Protein AF-A0A4P5T7I0-F1 (afd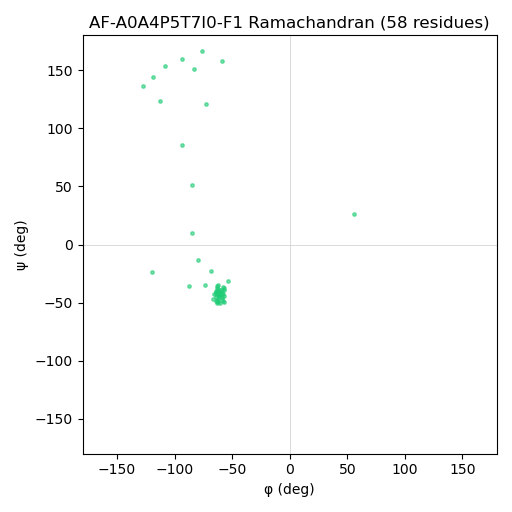b_monomer)

Secondary structure (DSSP, 8-state):
--HHHHHHHHHHS-SS--HHHHHHHHHHHHHHHHHHHHHHTT----HHHHHHHHHHHH--

Solvent-accessible surface area (backbone atoms only — not comparable to full-atom values): 3697 Å² total; per-residue (Å²): 127,56,73,66,58,53,55,52,53,59,69,73,50,63,99,77,71,60,68,66,62,53,51,53,53,49,53,50,53,41,52,50,54,52,50,53,53,28,58,77,68,65,66,70,79,56,73,65,58,52,51,57,54,46,44,72,72,70,60,125

Nearest PDB structures (foldseek):
  1zxj-assembly10_D  TM=5.817E-01  e=9.710E+00  Mycoplasmoides pneumoniae

pLDDT: mean 89.15, std 7.63, range [54.97, 97.06]

Mean predicted aligned error: 5.74 Å

Sequence (60 aa):
MKKETILQAINEFPKEVNLNALFEQLIVKEKIEKGLLQIENSQTVTHEDVIAHFNKKWLK

Foldseek 3Di:
DDPVVLVVLVVPDDPDDDPVVSVVVVVVVVVVVVVVVCVVVVVDDDPVRVVVVCCVVPVD

Structure (mmCIF, N/CA/C/O backbone):
data_AF-A0A4P5T7I0-F1
#
_entry.id   AF-A0A4P5T7I0-F1
#
loop_
_atom_site.group_PDB
_atom_site.id
_atom_site.type_symbol
_atom_site.label_atom_id
_atom_site.label_alt_id
_atom_site.label_comp_id
_atom_site.label_asym_id
_atom_site.label_entity_id
_atom_site.label_seq_id
_atom_site.pdbx_PDB_ins_code
_atom_site.Cartn_x
_atom_site.Cartn_y
_atom_site.Cartn_z
_atom_site.occupancy
_atom_site.B_iso_or_equiv
_atom_site.auth_seq_id
_atom_site.auth_comp_id
_atom_site.auth_asym_id
_atom_site.auth_atom_id
_atom_site.pdbx_PDB_model_num
ATOM 1 N N . MET A 1 1 ? -1.161 5.125 6.664 1.00 77.75 1 MET A N 1
ATOM 2 C CA . MET A 1 1 ? -2.345 5.551 7.424 1.00 77.75 1 MET A CA 1
ATOM 3 C C . MET A 1 1 ? -2.032 5.762 8.884 1.00 77.75 1 MET A C 1
ATOM 5 O O . MET A 1 1 ? -1.503 4.867 9.538 1.00 77.75 1 MET A O 1
ATOM 9 N N . LYS A 1 2 ? -2.336 6.962 9.375 1.00 87.00 2 LYS A N 1
ATOM 10 C CA . LYS A 1 2 ? -2.232 7.310 10.793 1.00 87.00 2 LYS A CA 1
ATOM 11 C C . LYS A 1 2 ? -3.580 7.080 11.482 1.00 87.00 2 LYS A C 1
ATOM 13 O O . LYS A 1 2 ? -4.619 7.033 10.823 1.00 87.00 2 LYS A O 1
ATOM 18 N N . LYS A 1 3 ? -3.573 6.946 12.810 1.00 86.75 3 LYS A N 1
ATOM 19 C CA . LYS A 1 3 ? -4.791 6.740 13.614 1.00 86.75 3 LYS A CA 1
ATOM 20 C C . LYS A 1 3 ? -5.800 7.874 13.412 1.00 86.75 3 LYS A C 1
ATOM 22 O O . LYS A 1 3 ? -7.002 7.631 13.372 1.00 86.75 3 LYS A O 1
ATOM 27 N N . GLU A 1 4 ? -5.310 9.096 13.251 1.00 88.69 4 GLU A N 1
ATOM 28 C CA . GLU A 1 4 ? -6.117 10.294 13.031 1.00 88.69 4 GLU A CA 1
ATOM 29 C C . GLU A 1 4 ? -6.919 10.191 11.727 1.00 88.69 4 GLU A C 1
ATOM 31 O O . GLU A 1 4 ? -8.111 10.485 11.731 1.00 88.69 4 GLU A O 1
ATOM 36 N N . THR A 1 5 ? -6.312 9.675 10.649 1.00 84.25 5 THR A N 1
ATOM 37 C CA . THR A 1 5 ? -6.996 9.430 9.368 1.00 84.25 5 THR A CA 1
ATOM 38 C C . THR A 1 5 ? -8.150 8.438 9.529 1.00 84.25 5 THR A C 1
ATOM 40 O O . THR A 1 5 ? -9.207 8.621 8.930 1.00 84.25 5 THR A O 1
ATOM 43 N N . ILE A 1 6 ? -7.973 7.399 10.354 1.00 85.31 6 ILE A N 1
ATOM 44 C CA . ILE A 1 6 ? -9.016 6.397 10.630 1.00 85.31 6 ILE A CA 1
ATOM 45 C C . ILE A 1 6 ? -10.177 7.038 11.391 1.00 85.31 6 ILE A C 1
ATOM 47 O O . ILE A 1 6 ? -11.332 6.855 11.020 1.00 85.31 6 ILE A O 1
ATOM 51 N N . LEU A 1 7 ? -9.879 7.810 12.438 1.00 88.56 7 LEU A N 1
ATOM 52 C CA . LEU A 1 7 ? -10.900 8.497 13.232 1.00 88.56 7 LEU A CA 1
ATOM 53 C C . LEU A 1 7 ? -11.674 9.521 12.399 1.00 88.56 7 LEU A C 1
ATOM 55 O O . LEU A 1 7 ? -12.894 9.599 12.503 1.00 88.56 7 LEU A O 1
ATOM 59 N N . GLN A 1 8 ? -10.979 10.268 11.542 1.00 86.19 8 GLN A N 1
ATOM 60 C CA . GLN A 1 8 ? -11.611 11.201 10.620 1.00 86.19 8 GLN A CA 1
ATOM 61 C C . GLN A 1 8 ? -12.506 10.472 9.616 1.00 86.19 8 GLN A C 1
ATOM 63 O O . GLN A 1 8 ? -13.648 10.876 9.433 1.00 86.19 8 GLN A O 1
ATOM 68 N N . ALA A 1 9 ? -12.026 9.366 9.035 1.00 81.81 9 ALA A N 1
ATOM 69 C CA . ALA A 1 9 ? -12.835 8.546 8.146 1.00 81.81 9 ALA A CA 1
ATOM 70 C C . ALA A 1 9 ? -14.106 8.067 8.856 1.00 81.81 9 ALA A C 1
ATOM 72 O O . ALA A 1 9 ? -15.185 8.292 8.337 1.00 81.81 9 ALA A O 1
ATOM 73 N N . ILE A 1 10 ? -14.006 7.509 10.067 1.00 85.38 10 ILE A N 1
ATOM 74 C CA . ILE A 1 10 ? -15.169 7.049 10.847 1.00 85.38 10 ILE A CA 1
ATOM 75 C C . ILE A 1 10 ? -16.166 8.190 11.115 1.00 85.38 10 ILE A C 1
ATOM 77 O O . ILE A 1 10 ? -17.370 7.971 11.016 1.00 85.38 10 ILE A O 1
ATOM 81 N N . ASN A 1 11 ? -15.688 9.404 11.405 1.00 86.06 11 ASN A N 1
ATOM 82 C CA . ASN A 1 11 ? -16.551 10.568 11.639 1.00 86.06 11 ASN A CA 1
ATOM 83 C C . ASN A 1 11 ? -17.294 11.049 10.376 1.00 86.06 11 ASN A C 1
ATOM 85 O O . ASN A 1 11 ? -18.322 11.710 10.499 1.00 86.06 11 ASN A O 1
ATOM 89 N N . GLU A 1 12 ? -16.785 10.743 9.179 1.00 83.19 12 GLU A N 1
ATOM 90 C CA . GLU A 1 12 ? -17.422 11.066 7.892 1.00 83.19 12 GLU A CA 1
ATOM 91 C C . GLU A 1 12 ? -18.549 1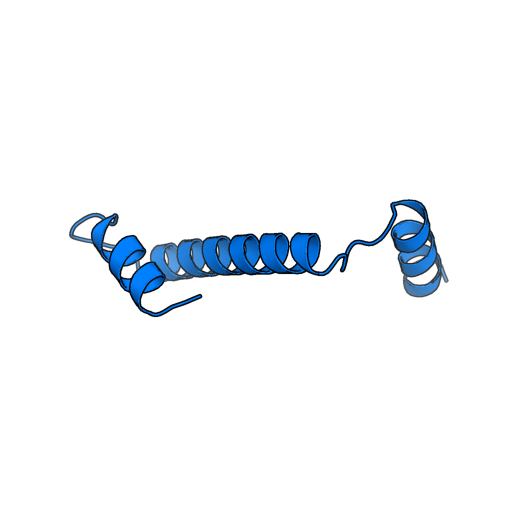0.077 7.528 1.00 83.19 12 GLU A C 1
ATOM 93 O O . GLU A 1 12 ? -19.339 10.354 6.622 1.00 83.19 12 GLU A O 1
ATOM 98 N N . PHE A 1 13 ? -18.654 8.933 8.218 1.00 80.06 13 PHE A N 1
ATOM 99 C CA . PHE A 1 13 ? -19.665 7.919 7.916 1.00 80.06 13 PHE A CA 1
ATOM 100 C C . PHE A 1 13 ? -21.032 8.206 8.563 1.00 80.06 13 PHE A C 1
ATOM 102 O O . PHE A 1 13 ? -21.122 8.785 9.648 1.00 80.06 13 PHE A O 1
ATOM 109 N N . PRO A 1 14 ? -22.129 7.753 7.926 1.00 81.56 14 PRO A N 1
ATOM 110 C CA . PRO A 1 14 ? -23.449 7.730 8.544 1.00 81.56 14 PRO A CA 1
ATOM 111 C C . PRO A 1 14 ? -23.471 6.894 9.834 1.00 81.56 14 PRO A C 1
ATOM 113 O O . PRO A 1 14 ? -22.659 5.992 10.033 1.00 81.56 14 PRO A O 1
ATOM 116 N N . LYS A 1 15 ? -24.461 7.172 10.698 1.00 79.69 15 LYS A N 1
ATOM 117 C CA . LYS A 1 15 ? -24.649 6.497 12.000 1.00 79.69 15 LYS A CA 1
ATOM 118 C C . LYS A 1 15 ? -24.718 4.970 11.905 1.00 79.69 15 LYS A C 1
ATOM 120 O O . LYS A 1 15 ? -24.314 4.292 12.842 1.00 79.69 15 LYS A O 1
ATOM 125 N N . GLU A 1 16 ? -25.232 4.449 10.796 1.00 81.56 16 GLU A N 1
ATOM 126 C CA . GLU A 1 16 ? -25.203 3.027 10.473 1.00 81.56 16 GLU A CA 1
ATOM 127 C C . GLU A 1 16 ? -24.295 2.824 9.267 1.00 81.56 16 GLU A C 1
ATOM 129 O O . GLU A 1 16 ? -24.499 3.424 8.211 1.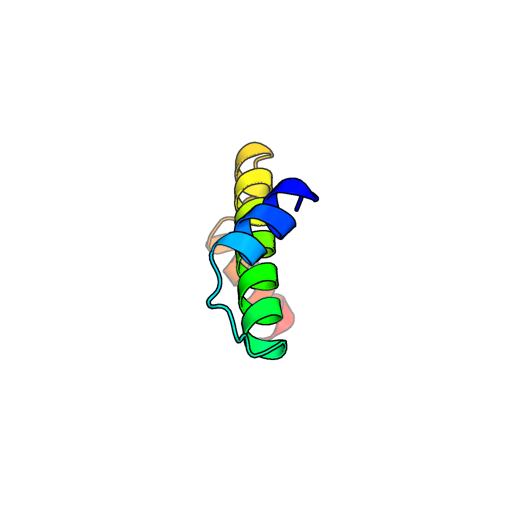00 81.56 16 GLU A O 1
ATOM 134 N N . VAL A 1 17 ? -23.282 1.976 9.430 1.00 81.81 17 VAL A N 1
ATOM 135 C CA . VAL A 1 17 ? -22.301 1.696 8.389 1.00 81.81 17 VAL A CA 1
ATOM 136 C C . VAL A 1 17 ? -22.184 0.198 8.167 1.00 81.81 17 VAL A C 1
ATOM 138 O O . VA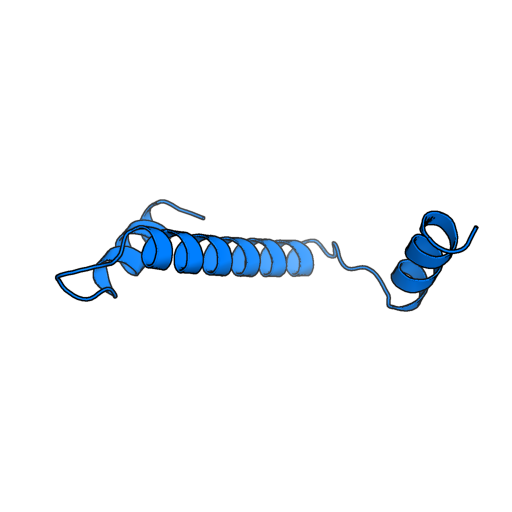L A 1 17 ? -22.100 -0.595 9.105 1.00 81.81 17 VAL A O 1
ATOM 141 N N . ASN A 1 18 ? -22.144 -0.195 6.898 1.00 87.94 18 ASN A N 1
ATOM 142 C CA . ASN A 1 18 ? -21.733 -1.537 6.535 1.00 87.94 18 ASN A CA 1
ATOM 143 C C . ASN A 1 18 ? -20.214 -1.666 6.742 1.00 87.94 18 ASN A C 1
ATOM 145 O O . ASN A 1 18 ? -19.441 -0.942 6.115 1.00 87.94 18 ASN A O 1
ATOM 149 N N . LEU A 1 19 ? -19.784 -2.599 7.596 1.00 88.69 19 LEU A N 1
ATOM 150 C CA . LEU A 1 19 ? -18.366 -2.785 7.925 1.00 88.69 19 LEU A CA 1
ATOM 151 C C . LEU A 1 19 ? -17.488 -3.048 6.694 1.00 88.69 19 LEU A C 1
ATOM 153 O O . LEU A 1 19 ? -16.382 -2.520 6.625 1.00 88.69 19 LEU A O 1
ATOM 157 N N . ASN A 1 20 ? -17.973 -3.799 5.702 1.00 91.06 20 ASN A N 1
ATOM 158 C CA . ASN A 1 20 ? -17.205 -4.056 4.480 1.00 91.06 20 ASN A CA 1
ATOM 159 C C . ASN A 1 20 ? -16.992 -2.764 3.686 1.00 91.06 20 ASN A C 1
ATOM 161 O O . ASN A 1 20 ? -15.876 -2.491 3.258 1.00 91.06 20 ASN A O 1
ATOM 165 N N . ALA A 1 21 ? -18.027 -1.927 3.571 1.00 86.81 21 ALA A N 1
ATOM 166 C CA . ALA A 1 21 ? -17.919 -0.632 2.901 1.00 86.81 21 ALA A CA 1
ATOM 167 C C . ALA A 1 21 ? -16.938 0.315 3.620 1.00 86.81 21 ALA A C 1
ATOM 169 O O . ALA A 1 21 ? -16.180 1.036 2.970 1.00 86.81 21 ALA A O 1
ATOM 170 N N . LEU A 1 22 ? -16.904 0.283 4.959 1.00 88.19 22 LEU A N 1
ATOM 171 C CA . LEU A 1 22 ? -15.907 1.015 5.745 1.00 88.19 22 LEU A CA 1
ATOM 172 C C . LEU A 1 22 ? -14.485 0.529 5.434 1.00 88.19 22 LEU A C 1
ATOM 174 O O . LEU A 1 22 ? -13.600 1.344 5.167 1.00 88.19 22 LEU A O 1
ATOM 178 N N . PHE A 1 23 ? -14.259 -0.787 5.434 1.00 90.69 23 PHE A N 1
ATOM 179 C CA . PHE A 1 23 ? -12.945 -1.351 5.122 1.00 90.69 23 PHE A CA 1
ATOM 180 C C . PHE A 1 23 ? -12.493 -1.028 3.697 1.00 90.69 23 PHE A C 1
ATOM 182 O O . PHE A 1 23 ? -11.339 -0.649 3.508 1.00 90.69 23 PHE A O 1
ATOM 189 N N . GLU A 1 24 ? -13.382 -1.115 2.708 1.00 91.44 24 GLU A N 1
ATOM 190 C CA . GLU A 1 24 ? -13.064 -0.753 1.324 1.00 91.44 24 GLU A CA 1
ATOM 191 C C . GLU A 1 24 ? -12.601 0.702 1.211 1.00 91.44 24 GLU A C 1
ATOM 193 O O . GLU A 1 24 ? -11.552 0.972 0.619 1.00 91.44 24 GLU A O 1
ATOM 198 N N . GLN A 1 25 ? -13.318 1.641 1.836 1.00 88.81 25 GLN A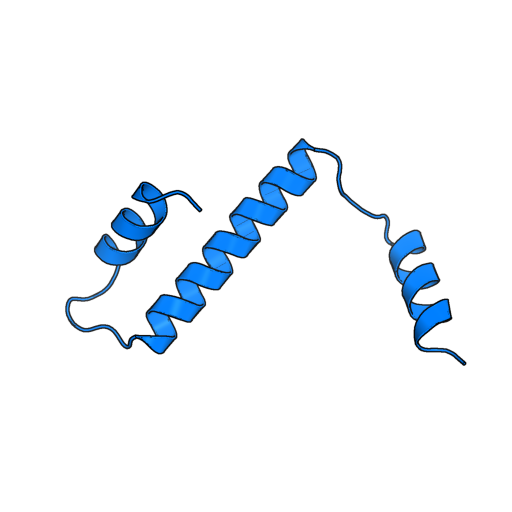 N 1
ATOM 199 C CA . GLN A 1 25 ? -12.910 3.046 1.819 1.00 88.81 25 GLN A CA 1
ATOM 200 C C . GLN A 1 25 ? -11.567 3.277 2.515 1.00 88.81 25 GLN A C 1
ATOM 202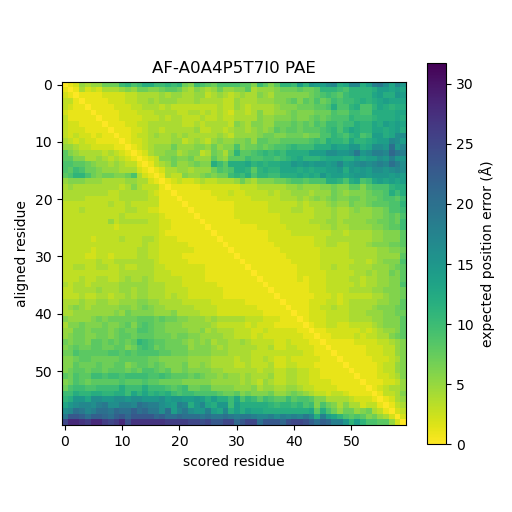 O O . GLN A 1 25 ? -10.734 4.028 2.000 1.00 88.81 25 GLN A O 1
ATOM 207 N N . LEU A 1 26 ? -11.324 2.624 3.655 1.00 91.44 26 LEU A N 1
ATOM 208 C CA . LEU A 1 26 ? -10.035 2.711 4.341 1.00 91.44 26 LEU A CA 1
ATOM 209 C C . LEU A 1 26 ? -8.905 2.173 3.449 1.00 91.44 26 LEU A C 1
ATOM 211 O O . LEU A 1 26 ? -7.896 2.853 3.277 1.00 91.44 26 LEU A O 1
ATOM 215 N N . ILE A 1 27 ? -9.083 1.023 2.794 1.00 94.19 27 ILE A N 1
ATOM 216 C CA . ILE A 1 27 ? -8.078 0.458 1.875 1.00 94.19 27 ILE A CA 1
ATOM 217 C C . ILE A 1 27 ? -7.759 1.431 0.732 1.00 94.19 27 ILE A C 1
ATOM 219 O O . ILE A 1 27 ? -6.591 1.604 0.371 1.00 94.19 27 ILE A O 1
ATOM 223 N N . VAL A 1 28 ? -8.773 2.091 0.164 1.00 93.69 28 VAL A N 1
ATOM 224 C CA . VAL A 1 28 ? -8.571 3.099 -0.888 1.00 93.69 28 VAL A CA 1
ATOM 225 C C . VAL A 1 28 ? -7.772 4.289 -0.357 1.00 93.69 28 VAL A C 1
ATOM 227 O O . VAL A 1 28 ? -6.768 4.657 -0.972 1.00 93.69 28 VAL A O 1
ATOM 230 N N . LYS A 1 29 ? -8.149 4.854 0.800 1.00 91.94 29 LYS A N 1
ATOM 231 C CA . LYS A 1 29 ? -7.405 5.965 1.422 1.00 91.94 29 LYS A CA 1
ATOM 232 C C . LYS A 1 29 ? -5.949 5.568 1.704 1.00 91.94 29 LYS A C 1
ATOM 234 O O . LYS A 1 29 ? -5.039 6.332 1.393 1.00 91.94 29 LYS A O 1
ATOM 239 N N . GLU A 1 30 ? -5.706 4.355 2.203 1.00 94.44 30 GLU A N 1
ATOM 240 C CA . GLU A 1 30 ? -4.352 3.845 2.452 1.00 94.44 30 GLU A CA 1
ATOM 241 C C . GLU A 1 30 ? -3.516 3.753 1.168 1.00 94.44 30 GLU A C 1
ATOM 243 O O . GLU A 1 30 ? -2.343 4.132 1.156 1.00 94.44 30 GLU A O 1
ATOM 248 N N . LYS A 1 31 ? -4.108 3.254 0.076 1.00 95.75 31 LYS A N 1
ATOM 249 C CA . LYS A 1 31 ? -3.433 3.154 -1.225 1.00 95.75 31 LYS A CA 1
ATOM 250 C C . LYS A 1 31 ? -3.077 4.528 -1.787 1.00 95.75 31 LYS A C 1
ATOM 252 O O . LYS A 1 31 ? -1.982 4.675 -2.320 1.00 95.75 31 LYS A O 1
ATOM 257 N N . ILE A 1 32 ? -3.961 5.515 -1.642 1.00 94.56 32 ILE A N 1
ATOM 258 C CA . ILE A 1 32 ? -3.700 6.895 -2.076 1.00 94.56 32 ILE A CA 1
ATOM 259 C C . ILE A 1 32 ? -2.530 7.487 -1.287 1.00 94.56 32 ILE A C 1
ATOM 261 O O . ILE A 1 32 ? -1.578 7.968 -1.894 1.00 94.56 32 ILE A O 1
ATOM 265 N N . GLU A 1 33 ? -2.551 7.396 0.047 1.00 93.94 33 GLU A N 1
ATOM 266 C CA . GLU A 1 33 ? -1.445 7.878 0.890 1.00 93.94 33 GLU A CA 1
ATOM 267 C C . GLU A 1 33 ? -0.111 7.219 0.513 1.00 93.94 33 GLU A C 1
ATOM 269 O O . GLU A 1 33 ? 0.911 7.894 0.392 1.00 93.94 33 GLU A O 1
ATOM 274 N N . LYS A 1 34 ? -0.116 5.897 0.293 1.00 95.44 34 LYS A N 1
ATOM 275 C CA . LYS A 1 34 ? 1.071 5.164 -0.167 1.00 95.44 34 LYS A CA 1
ATOM 276 C C . LYS A 1 34 ? 1.554 5.666 -1.527 1.00 95.44 34 LYS A C 1
ATOM 278 O O . LYS A 1 34 ? 2.753 5.859 -1.688 1.00 95.44 34 LYS A O 1
ATOM 283 N N . GLY A 1 35 ? 0.645 5.902 -2.472 1.00 95.75 35 GLY A N 1
ATOM 284 C CA . GLY A 1 35 ? 0.977 6.441 -3.791 1.00 95.75 35 GLY A CA 1
ATOM 285 C C . GLY A 1 35 ? 1.609 7.832 -3.721 1.00 95.75 35 GLY A C 1
ATOM 286 O O . GLY A 1 35 ? 2.607 8.083 -4.388 1.00 95.75 35 GLY A O 1
ATOM 287 N N . LEU A 1 36 ? 1.092 8.714 -2.861 1.00 95.81 36 LEU A N 1
ATOM 288 C CA . LEU A 1 36 ? 1.673 10.044 -2.639 1.00 95.81 36 LEU A CA 1
ATOM 289 C C . LEU A 1 36 ? 3.101 9.953 -2.083 1.00 95.81 36 LEU A C 1
ATOM 291 O O . LEU A 1 36 ? 4.007 10.581 -2.624 1.00 95.81 36 LEU A O 1
ATOM 295 N N . LEU A 1 37 ? 3.331 9.097 -1.081 1.00 96.12 37 LEU A N 1
ATOM 296 C CA . LEU A 1 37 ? 4.678 8.857 -0.545 1.00 96.12 37 LEU A CA 1
ATOM 297 C C . LEU A 1 37 ? 5.626 8.253 -1.589 1.00 96.12 37 LEU A C 1
ATOM 299 O O . LEU A 1 37 ? 6.817 8.556 -1.593 1.00 96.12 37 LEU A O 1
ATOM 303 N N . GLN A 1 38 ? 5.129 7.386 -2.471 1.00 96.62 38 GLN A N 1
ATOM 304 C CA . GLN A 1 38 ? 5.932 6.835 -3.564 1.00 96.62 38 GLN A CA 1
ATOM 305 C C . GLN A 1 38 ? 6.364 7.930 -4.542 1.00 96.62 38 GLN A C 1
ATOM 307 O O . GLN A 1 38 ? 7.520 7.939 -4.957 1.00 96.62 38 GLN A O 1
ATOM 312 N N . ILE A 1 39 ? 5.480 8.880 -4.862 1.00 95.81 39 ILE A N 1
ATOM 313 C CA . ILE A 1 39 ? 5.812 10.037 -5.705 1.00 95.81 39 ILE A CA 1
ATOM 314 C C . ILE A 1 39 ? 6.886 10.899 -5.030 1.00 95.81 39 ILE A C 1
ATOM 316 O O . ILE A 1 39 ? 7.900 11.196 -5.658 1.00 95.81 39 ILE A O 1
ATOM 320 N N . GLU A 1 40 ? 6.706 11.247 -3.751 1.00 96.38 40 GLU A N 1
ATOM 321 C CA . GLU A 1 40 ? 7.681 12.041 -2.982 1.00 96.38 40 GLU A CA 1
ATOM 322 C C . GLU A 1 40 ? 9.064 11.378 -2.942 1.00 96.38 40 GLU A C 1
ATOM 324 O O . GLU A 1 40 ? 10.089 12.040 -3.096 1.00 96.38 40 GLU A O 1
ATOM 329 N N . ASN A 1 41 ? 9.099 10.051 -2.813 1.00 97.06 41 ASN A N 1
ATOM 330 C CA . ASN A 1 41 ? 10.333 9.269 -2.788 1.00 97.06 41 ASN A CA 1
ATOM 331 C C . ASN A 1 41 ? 10.866 8.906 -4.187 1.00 97.06 41 ASN A C 1
ATOM 333 O O . AS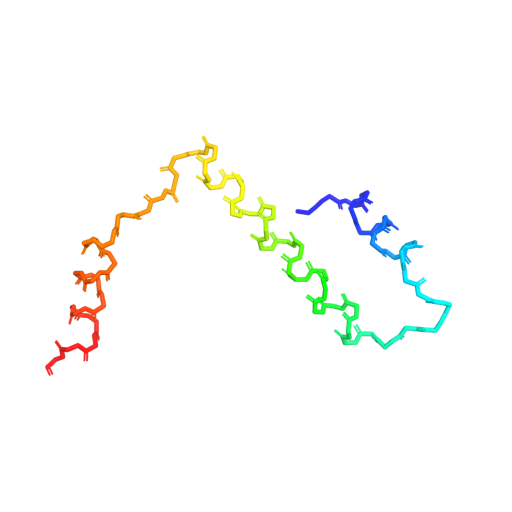N A 1 41 ? 11.777 8.086 -4.292 1.00 97.06 41 ASN A O 1
ATOM 337 N N . SER A 1 42 ? 10.306 9.473 -5.264 1.00 96.06 42 SER A N 1
ATOM 338 C CA . SER A 1 42 ? 10.671 9.160 -6.658 1.00 96.06 42 SER A CA 1
ATOM 339 C C . SER A 1 42 ? 10.568 7.666 -7.020 1.00 96.06 42 SER A C 1
ATOM 341 O O . SER A 1 42 ? 11.227 7.186 -7.939 1.00 96.06 42 SER A O 1
ATOM 343 N N . GLN A 1 43 ? 9.710 6.915 -6.328 1.00 96.50 43 GLN A N 1
ATOM 344 C CA . GLN A 1 43 ? 9.431 5.492 -6.549 1.00 96.50 43 GLN A CA 1
ATOM 345 C C . GLN A 1 43 ? 8.367 5.299 -7.638 1.00 96.50 43 GLN A C 1
ATOM 347 O O . GLN A 1 43 ? 7.360 4.618 -7.442 1.00 96.50 43 GLN A O 1
ATOM 352 N N . THR A 1 44 ? 8.582 5.931 -8.788 1.00 94.81 44 THR A N 1
ATOM 353 C CA . THR A 1 44 ? 7.717 5.797 -9.967 1.00 94.81 44 THR A CA 1
ATOM 354 C C . THR A 1 44 ? 8.428 4.984 -11.042 1.00 94.81 44 THR A C 1
ATOM 356 O O . THR A 1 44 ? 9.654 4.922 -11.071 1.00 94.81 44 THR A O 1
ATOM 359 N N . VAL A 1 45 ? 7.656 4.325 -11.901 1.00 94.69 45 VAL A N 1
ATOM 360 C CA . VAL A 1 45 ? 8.170 3.532 -13.026 1.00 94.69 45 VAL A CA 1
ATOM 361 C C . VAL A 1 45 ? 7.649 4.127 -14.323 1.00 94.69 45 VAL A C 1
ATOM 363 O O . VAL A 1 45 ? 6.516 4.619 -14.357 1.00 94.69 45 VAL A O 1
ATOM 366 N N . THR A 1 46 ? 8.456 4.105 -15.383 1.00 95.69 46 THR A N 1
ATOM 367 C CA . THR A 1 46 ? 7.995 4.603 -16.681 1.00 95.69 46 THR A CA 1
ATOM 368 C C . THR A 1 46 ? 7.057 3.601 -17.343 1.00 95.69 46 THR A C 1
ATOM 370 O O . THR A 1 46 ? 6.940 2.438 -16.944 1.00 95.69 46 THR A O 1
ATOM 373 N N . HIS A 1 47 ? 6.366 4.055 -18.384 1.00 93.62 47 HIS A N 1
ATOM 374 C CA . HIS A 1 47 ? 5.490 3.185 -19.153 1.00 93.62 47 HIS A CA 1
ATOM 375 C C . HIS A 1 47 ? 6.265 2.043 -19.833 1.00 93.62 47 HIS A C 1
ATOM 377 O O . HIS A 1 47 ? 5.795 0.903 -19.848 1.00 93.62 47 HIS A O 1
ATOM 383 N N . GLU A 1 48 ? 7.469 2.325 -20.340 1.00 95.62 48 GLU A N 1
ATOM 384 C CA . GLU A 1 48 ? 8.328 1.339 -21.001 1.00 95.62 48 GLU A CA 1
ATOM 385 C C . GLU A 1 48 ? 8.764 0.229 -20.038 1.00 95.62 48 GLU A C 1
ATOM 387 O O . GLU A 1 48 ? 8.699 -0.950 -20.395 1.00 95.62 48 GLU A O 1
ATOM 392 N N . ASP A 1 49 ? 9.137 0.584 -18.804 1.00 94.19 49 ASP A N 1
ATOM 393 C CA . ASP A 1 49 ? 9.539 -0.378 -17.771 1.00 94.19 49 ASP A CA 1
ATOM 394 C C . ASP A 1 49 ? 8.402 -1.340 -17.417 1.00 94.19 49 ASP A C 1
ATOM 396 O O . ASP A 1 49 ? 8.606 -2.550 -17.263 1.00 94.19 49 ASP A O 1
ATOM 400 N N . VAL A 1 50 ? 7.178 -0.812 -17.331 1.00 93.75 50 VAL A N 1
ATOM 401 C CA . VAL A 1 50 ? 5.973 -1.604 -17.071 1.00 93.75 50 VAL A CA 1
ATOM 402 C C . VAL A 1 50 ? 5.722 -2.587 -18.216 1.00 93.75 50 VAL A C 1
ATOM 404 O O . VAL A 1 50 ? 5.540 -3.781 -17.960 1.00 93.75 50 VAL A O 1
ATOM 407 N N . ILE A 1 51 ? 5.770 -2.129 -19.472 1.00 93.44 51 ILE A N 1
ATOM 408 C CA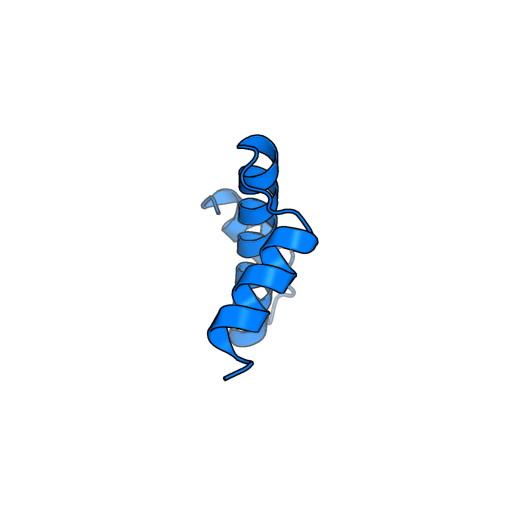 . ILE A 1 51 ? 5.616 -3.001 -20.649 1.00 93.44 51 ILE A CA 1
ATOM 409 C C . ILE A 1 51 ? 6.683 -4.100 -20.646 1.00 93.44 51 ILE A C 1
ATOM 411 O O . ILE A 1 51 ? 6.360 -5.279 -20.796 1.00 93.44 51 ILE A O 1
ATOM 415 N N . ALA A 1 52 ? 7.950 -3.738 -20.440 1.00 93.62 52 ALA A N 1
ATOM 416 C CA . ALA A 1 52 ? 9.054 -4.690 -20.428 1.00 93.62 52 ALA A CA 1
ATOM 417 C C . ALA A 1 52 ? 8.886 -5.752 -19.327 1.00 93.62 52 ALA A C 1
ATOM 419 O O . ALA A 1 52 ? 9.116 -6.942 -19.575 1.00 93.62 52 ALA A O 1
ATOM 420 N N . HIS A 1 53 ? 8.442 -5.346 -18.132 1.00 92.81 53 HIS A N 1
ATOM 421 C CA . HIS A 1 53 ? 8.162 -6.256 -17.022 1.00 92.81 53 HIS A CA 1
ATOM 422 C C . HIS A 1 53 ? 7.069 -7.274 -17.371 1.00 92.81 53 HIS A C 1
ATOM 424 O O . HIS A 1 53 ? 7.262 -8.479 -17.181 1.00 92.81 53 HIS A O 1
ATOM 430 N N . PHE A 1 54 ? 5.929 -6.812 -17.890 1.00 91.44 54 PHE A N 1
ATOM 431 C CA . PHE A 1 54 ? 4.795 -7.689 -18.188 1.00 91.44 54 PHE A CA 1
ATOM 432 C C . PHE A 1 54 ? 5.019 -8.555 -19.425 1.00 91.44 54 PHE A C 1
ATOM 434 O O . PHE A 1 54 ? 4.648 -9.727 -19.396 1.00 91.44 54 PHE A O 1
ATOM 441 N N . ASN A 1 55 ? 5.712 -8.054 -20.450 1.00 89.25 55 ASN A N 1
ATOM 442 C CA . ASN A 1 55 ? 6.115 -8.870 -21.593 1.00 89.25 55 ASN A CA 1
ATOM 443 C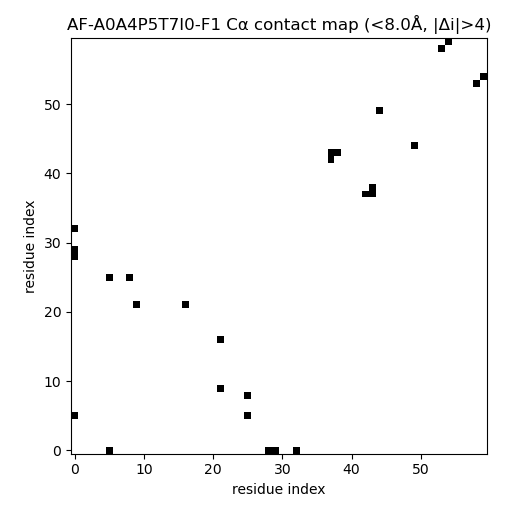 C . ASN A 1 55 ? 6.986 -10.049 -21.139 1.00 89.25 55 ASN A C 1
ATOM 445 O O . ASN A 1 55 ? 6.704 -11.184 -21.494 1.00 89.25 55 ASN A O 1
ATOM 449 N N . LYS A 1 56 ? 7.973 -9.822 -20.260 1.00 86.44 56 LYS A N 1
ATOM 450 C CA . LYS A 1 56 ? 8.787 -10.911 -19.685 1.00 86.44 56 LYS A CA 1
ATOM 451 C C . LYS A 1 56 ? 7.983 -11.917 -18.862 1.00 86.44 56 LYS A C 1
ATOM 453 O O . LYS A 1 56 ? 8.360 -13.084 -18.785 1.00 86.44 56 LYS A O 1
ATOM 458 N N . LYS A 1 57 ? 6.950 -11.451 -18.158 1.00 85.94 57 LYS A N 1
ATOM 459 C CA . LYS A 1 57 ? 6.218 -12.265 -17.182 1.00 85.94 57 LYS A CA 1
ATOM 460 C C . LYS A 1 57 ? 5.083 -13.065 -17.817 1.00 85.94 57 LYS A C 1
ATOM 462 O O . LYS A 1 57 ? 4.810 -14.170 -17.352 1.00 85.94 57 LYS A O 1
ATOM 467 N N . TRP A 1 58 ? 4.405 -12.502 -18.817 1.00 84.81 58 TRP A N 1
ATOM 468 C CA . TRP A 1 58 ? 3.137 -13.017 -19.346 1.00 84.81 58 TRP A CA 1
ATOM 469 C C . TRP A 1 58 ? 3.179 -13.402 -20.826 1.00 84.81 58 TRP A C 1
ATOM 471 O O . TRP A 1 58 ? 2.398 -14.260 -21.224 1.00 84.81 58 TRP A O 1
ATOM 481 N N . LEU A 1 59 ? 4.094 -12.845 -21.626 1.00 63.12 59 LEU A N 1
ATOM 482 C CA . LEU A 1 59 ? 4.363 -13.334 -22.980 1.00 63.12 59 LEU A CA 1
ATOM 483 C C . LEU A 1 59 ? 5.526 -14.332 -22.906 1.00 63.12 59 LEU A C 1
ATOM 485 O O . LEU A 1 59 ? 6.693 -13.965 -23.041 1.00 63.12 59 LEU A O 1
ATOM 489 N N . LYS A 1 60 ? 5.194 -15.593 -22.622 1.00 54.97 60 LYS A N 1
ATOM 490 C CA . LYS A 1 60 ? 6.037 -16.735 -22.993 1.00 54.97 60 LYS A CA 1
ATOM 491 C C . LYS A 1 60 ? 5.680 -17.183 -24.400 1.00 54.97 60 LYS A C 1
ATOM 493 O O . LYS A 1 60 ? 4.463 -17.252 -24.677 1.00 54.97 60 LYS A O 1
#

Radius of gyration: 17.23 Å; Cα contacts (8 Å, |Δi|>4): 14; chains: 1; bounding box: 36×29×37 Å